Protein AF-A0A2N7D615-F1 (afdb_monomer_lite)

Radius of gyration: 28.56 Å; chains: 1; bounding box: 46×27×96 Å

Structure (mmCIF, N/CA/C/O backbone):
data_AF-A0A2N7D615-F1
#
_entry.id   AF-A0A2N7D615-F1
#
loop_
_atom_site.group_PDB
_atom_site.id
_atom_site.type_symbol
_atom_site.label_atom_id
_atom_site.label_alt_id
_atom_site.label_comp_id
_atom_site.label_asym_id
_atom_site.label_entity_i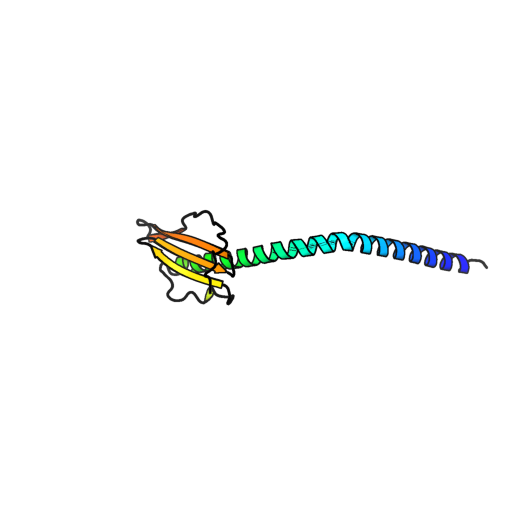d
_atom_site.label_seq_id
_atom_site.pdbx_PDB_ins_code
_atom_site.Cartn_x
_atom_site.Cartn_y
_atom_site.Cartn_z
_atom_site.occupancy
_atom_site.B_iso_or_equiv
_atom_site.auth_seq_id
_atom_site.auth_comp_id
_atom_site.auth_asym_id
_atom_site.auth_atom_id
_atom_site.pdbx_PDB_model_num
ATOM 1 N N . MET A 1 1 ? 15.877 -0.521 -73.038 1.00 42.59 1 MET A N 1
ATOM 2 C CA . MET A 1 1 ? 14.985 -0.935 -71.932 1.00 42.59 1 MET A CA 1
ATOM 3 C C . MET A 1 1 ? 15.757 -0.779 -70.618 1.00 42.59 1 MET A C 1
ATOM 5 O O . MET A 1 1 ? 16.646 -1.573 -70.362 1.00 42.59 1 MET A O 1
ATOM 9 N N . LYS A 1 2 ? 15.536 0.301 -69.849 1.00 53.88 2 LYS A N 1
ATOM 10 C CA . LYS A 1 2 ? 16.254 0.600 -68.582 1.00 53.88 2 LYS A CA 1
ATOM 11 C C . LYS A 1 2 ? 15.282 0.994 -67.456 1.00 53.88 2 LYS A C 1
ATOM 13 O O . LYS A 1 2 ? 15.542 1.910 -66.692 1.00 53.88 2 LYS A O 1
ATOM 18 N N . VAL A 1 3 ? 14.124 0.337 -67.390 1.00 54.09 3 VAL A N 1
ATOM 19 C CA . VAL A 1 3 ? 13.090 0.626 -66.371 1.00 54.09 3 VAL A CA 1
ATOM 20 C C . VAL A 1 3 ? 13.139 -0.383 -65.212 1.00 54.09 3 VAL A C 1
ATOM 22 O O . VAL A 1 3 ? 12.692 -0.093 -64.114 1.00 54.09 3 VAL A O 1
ATOM 25 N N . VAL A 1 4 ? 13.774 -1.546 -65.407 1.00 54.16 4 VAL A N 1
ATOM 26 C CA . VAL A 1 4 ? 13.915 -2.582 -64.361 1.00 54.16 4 VAL A CA 1
ATOM 27 C C . VAL A 1 4 ? 14.925 -2.173 -63.274 1.00 54.16 4 VAL A C 1
ATOM 29 O O . VAL A 1 4 ? 14.813 -2.583 -62.123 1.00 54.16 4 VAL A O 1
ATOM 32 N N . GLN A 1 5 ? 15.891 -1.313 -63.610 1.00 59.94 5 GLN A N 1
ATOM 33 C CA . GLN A 1 5 ? 17.001 -0.959 -62.720 1.00 59.94 5 GLN A CA 1
ATOM 34 C C . GLN A 1 5 ? 16.614 0.072 -61.642 1.00 59.94 5 GLN A C 1
ATOM 36 O O . GLN A 1 5 ? 17.190 0.072 -60.557 1.00 59.94 5 GLN A O 1
ATOM 41 N N . THR A 1 6 ? 15.615 0.920 -61.904 1.00 63.66 6 THR A N 1
ATOM 42 C CA . THR A 1 6 ? 15.146 1.949 -60.962 1.00 63.66 6 THR A CA 1
ATOM 43 C C . THR A 1 6 ? 14.308 1.366 -59.825 1.00 63.66 6 THR A C 1
ATOM 45 O O . THR A 1 6 ? 14.495 1.773 -58.683 1.00 63.66 6 THR A O 1
ATOM 48 N N . GLY A 1 7 ? 13.459 0.366 -60.097 1.00 74.44 7 GLY A N 1
ATOM 49 C CA . GLY A 1 7 ? 12.645 -0.292 -59.062 1.00 74.44 7 GLY A CA 1
ATOM 50 C C . GLY A 1 7 ? 13.476 -1.090 -58.048 1.00 74.44 7 GLY A C 1
ATOM 51 O O . GLY A 1 7 ? 13.224 -1.039 -56.842 1.00 74.44 7 GLY A O 1
ATOM 52 N N . MET A 1 8 ? 14.523 -1.777 -58.517 1.00 80.00 8 MET A N 1
ATOM 53 C CA . MET A 1 8 ? 15.466 -2.475 -57.634 1.00 80.00 8 MET A CA 1
ATOM 54 C C . MET A 1 8 ? 16.293 -1.500 -56.787 1.00 80.00 8 MET A C 1
ATOM 56 O O . MET A 1 8 ? 16.488 -1.743 -55.597 1.00 80.00 8 MET A O 1
ATOM 60 N N . ALA A 1 9 ? 16.727 -0.373 -57.360 1.00 81.62 9 ALA A N 1
ATOM 61 C CA . ALA A 1 9 ? 17.488 0.639 -56.630 1.00 81.62 9 ALA A CA 1
ATOM 62 C C . ALA A 1 9 ? 16.679 1.263 -55.478 1.00 81.62 9 ALA A C 1
ATOM 64 O O . ALA A 1 9 ? 17.213 1.469 -54.389 1.00 81.62 9 ALA A O 1
ATOM 65 N N . THR A 1 10 ? 15.381 1.511 -55.680 1.00 86.94 10 THR A N 1
ATOM 66 C CA . THR A 1 10 ? 14.511 2.052 -54.625 1.00 86.94 10 THR A CA 1
ATOM 67 C C . THR A 1 10 ? 14.289 1.069 -53.480 1.00 86.94 10 THR A C 1
ATOM 69 O O . THR A 1 10 ? 14.349 1.476 -52.323 1.00 86.94 10 THR A O 1
ATOM 72 N N . LEU A 1 11 ? 14.110 -0.224 -53.772 1.00 88.62 11 LEU A N 1
ATOM 73 C CA . LEU A 1 11 ? 13.944 -1.253 -52.738 1.00 88.62 11 LEU A CA 1
ATOM 74 C C . LEU A 1 11 ? 15.170 -1.324 -51.822 1.00 88.62 11 LEU A C 1
ATOM 76 O O . LEU A 1 11 ? 15.023 -1.282 -50.603 1.00 88.62 11 LEU A O 1
ATOM 80 N N . VAL A 1 12 ? 16.374 -1.336 -52.399 1.00 88.62 12 VAL A N 1
ATOM 81 C CA . VAL A 1 12 ? 17.632 -1.368 -51.634 1.00 88.62 12 VAL A CA 1
ATOM 82 C C . VAL A 1 12 ? 17.798 -0.120 -50.762 1.00 88.62 12 VAL A C 1
ATOM 84 O O . VAL A 1 12 ? 18.202 -0.220 -49.607 1.00 88.62 12 VAL A O 1
ATOM 87 N N . MET A 1 13 ? 17.435 1.060 -51.268 1.00 91.69 13 MET A N 1
ATOM 88 C CA . MET A 1 13 ? 17.486 2.281 -50.457 1.00 91.69 13 MET A CA 1
ATOM 89 C C . MET A 1 13 ? 16.492 2.236 -49.294 1.00 91.69 13 MET A C 1
ATOM 91 O O . MET A 1 13 ? 16.845 2.577 -48.166 1.00 91.69 13 MET A O 1
ATOM 95 N N . THR A 1 14 ? 15.264 1.766 -49.534 1.00 93.06 14 THR A N 1
ATOM 96 C CA . THR A 1 14 ? 14.257 1.656 -48.470 1.00 93.06 14 THR A CA 1
ATOM 97 C C . THR A 1 14 ? 14.649 0.651 -47.392 1.00 93.06 14 THR A C 1
ATOM 99 O O . THR A 1 14 ? 14.458 0.944 -46.215 1.00 93.06 14 THR A O 1
ATOM 102 N N . THR A 1 15 ? 15.247 -0.493 -47.746 1.00 93.81 15 THR A N 1
ATOM 103 C CA . THR A 1 15 ? 15.677 -1.494 -46.756 1.00 93.81 15 THR A CA 1
ATOM 104 C C . THR A 1 15 ? 16.813 -0.978 -45.880 1.00 93.81 15 THR A C 1
ATOM 106 O O . THR A 1 15 ? 16.780 -1.184 -44.667 1.00 93.81 15 THR A O 1
ATOM 109 N N . ILE A 1 16 ? 17.771 -0.238 -46.448 1.00 94.06 16 ILE A N 1
ATOM 110 C CA . ILE A 1 16 ? 18.841 0.412 -45.677 1.00 94.06 16 ILE A CA 1
ATOM 111 C C . ILE A 1 16 ? 18.245 1.446 -44.711 1.00 94.06 16 ILE A C 1
ATOM 113 O O . ILE A 1 16 ? 18.552 1.413 -43.518 1.00 94.06 16 ILE A O 1
ATOM 117 N N . LEU A 1 17 ? 17.333 2.302 -45.181 1.00 95.00 17 LEU A N 1
ATOM 118 C CA . LEU A 1 17 ? 16.666 3.305 -44.342 1.00 95.00 17 LEU A CA 1
ATOM 119 C C . LEU A 1 17 ? 15.846 2.670 -43.205 1.00 95.00 17 LEU A C 1
ATOM 121 O O . LEU A 1 17 ? 15.961 3.092 -42.055 1.00 95.00 17 LEU A O 1
ATOM 125 N N . LEU A 1 18 ? 15.066 1.627 -43.504 1.00 94.06 18 LEU A N 1
ATOM 126 C CA . LEU A 1 18 ? 14.289 0.865 -42.519 1.00 94.06 18 LEU A CA 1
ATOM 127 C C . LEU A 1 18 ? 15.191 0.202 -41.472 1.00 94.06 18 LEU A C 1
ATOM 129 O O . LEU A 1 18 ? 14.886 0.244 -40.282 1.00 94.06 18 LEU A O 1
ATOM 133 N N . SER A 1 19 ? 16.323 -0.370 -41.892 1.00 92.50 19 SER A N 1
ATOM 134 C CA . SER A 1 19 ? 17.276 -0.995 -40.970 1.00 92.50 19 SER A CA 1
ATOM 135 C C . SER A 1 19 ? 17.927 0.022 -40.025 1.00 92.50 19 SER A C 1
ATOM 137 O O . SER A 1 19 ? 18.017 -0.231 -38.823 1.00 92.50 19 SER A O 1
ATOM 139 N N . ALA A 1 20 ? 18.292 1.208 -40.525 1.00 91.75 20 ALA A N 1
ATOM 140 C CA . ALA A 1 20 ? 18.848 2.288 -39.713 1.00 91.75 20 ALA A CA 1
ATOM 141 C C . ALA A 1 20 ? 17.815 2.834 -38.711 1.00 91.75 20 ALA A C 1
ATOM 143 O O . ALA A 1 20 ? 18.130 3.010 -37.533 1.00 91.75 20 ALA A O 1
ATOM 144 N N . ALA A 1 21 ? 16.566 3.028 -39.146 1.00 92.44 21 ALA A N 1
ATOM 145 C CA . ALA A 1 21 ? 15.464 3.445 -38.280 1.00 92.44 21 ALA A CA 1
ATOM 146 C C . ALA A 1 21 ? 15.177 2.419 -37.167 1.00 92.44 21 ALA A C 1
ATOM 148 O O . ALA A 1 21 ? 14.943 2.793 -36.013 1.00 92.44 21 ALA A O 1
ATOM 149 N N . LEU A 1 22 ? 15.249 1.123 -37.487 1.00 86.62 22 LEU A N 1
ATOM 150 C CA . LEU A 1 22 ? 15.098 0.042 -36.516 1.00 86.62 22 LEU A CA 1
ATOM 151 C C . LEU A 1 22 ? 16.248 0.033 -35.499 1.00 86.62 22 LEU A C 1
ATOM 153 O O . LEU A 1 22 ? 15.993 -0.065 -34.302 1.00 86.62 22 LEU A O 1
ATOM 157 N N . MET A 1 23 ? 17.500 0.200 -35.937 1.00 87.62 23 MET A N 1
ATOM 158 C CA . MET A 1 23 ? 18.657 0.294 -35.034 1.00 87.62 23 MET A CA 1
ATOM 159 C C . MET A 1 23 ? 18.573 1.508 -34.105 1.00 87.62 23 MET A C 1
ATOM 161 O O . MET A 1 23 ? 18.845 1.376 -32.913 1.00 87.62 23 MET A O 1
ATOM 165 N N . MET A 1 24 ? 18.145 2.667 -34.617 1.00 84.44 24 MET A N 1
ATOM 166 C CA . MET A 1 24 ? 17.908 3.855 -33.789 1.00 84.44 24 MET A CA 1
ATOM 167 C C . MET A 1 24 ? 16.802 3.605 -32.761 1.00 84.44 24 MET A C 1
ATOM 169 O O . MET A 1 24 ? 16.971 3.948 -31.594 1.00 84.44 24 MET A O 1
ATOM 173 N N . SER A 1 25 ? 15.719 2.934 -33.163 1.00 84.88 25 SER A N 1
ATOM 174 C CA . SER A 1 25 ? 14.615 2.558 -32.272 1.00 84.88 25 SER A CA 1
ATOM 175 C C . SER A 1 25 ? 15.045 1.543 -31.201 1.00 84.88 25 SER A C 1
ATOM 177 O O . SER A 1 25 ? 14.648 1.655 -30.046 1.00 84.88 25 SER A O 1
ATOM 179 N N . LEU A 1 26 ? 15.907 0.574 -31.536 1.00 79.69 26 LEU A N 1
ATOM 180 C CA . LEU A 1 26 ? 16.487 -0.361 -30.562 1.00 79.69 26 LEU A CA 1
ATOM 181 C C . LEU A 1 26 ? 17.486 0.329 -29.618 1.00 79.69 26 LEU A C 1
ATOM 183 O O . LEU A 1 26 ? 17.562 -0.024 -28.440 1.00 79.69 26 LEU A O 1
ATOM 187 N N . GLY A 1 27 ? 18.240 1.310 -30.118 1.00 74.88 27 GLY A N 1
ATOM 188 C CA . GLY A 1 27 ? 19.152 2.131 -29.321 1.00 74.88 27 GLY A CA 1
ATOM 189 C C . GLY A 1 27 ? 18.412 2.974 -28.282 1.00 74.88 27 GLY A C 1
ATOM 190 O O . GLY A 1 27 ? 18.780 2.963 -27.107 1.00 74.88 27 GLY A O 1
ATOM 191 N N . THR A 1 28 ? 17.317 3.629 -28.677 1.00 75.69 28 THR A N 1
ATOM 192 C CA . THR A 1 28 ? 16.456 4.392 -27.756 1.00 75.69 28 THR A CA 1
ATOM 193 C C . THR A 1 28 ? 15.674 3.481 -26.802 1.00 75.69 28 THR A C 1
ATOM 195 O O . THR A 1 28 ? 15.489 3.830 -25.633 1.00 75.69 28 THR A O 1
ATOM 198 N N . TYR A 1 29 ? 15.305 2.271 -27.239 1.00 73.38 29 TYR A N 1
ATOM 199 C CA . TYR A 1 29 ? 14.616 1.276 -26.411 1.00 73.38 29 TYR A CA 1
ATOM 200 C C . TYR A 1 29 ? 15.419 0.860 -25.173 1.00 73.38 29 TYR A C 1
ATOM 202 O O . TYR A 1 29 ? 14.835 0.657 -24.112 1.00 73.38 29 TYR A O 1
ATOM 210 N N . ARG A 1 30 ? 16.755 0.766 -25.250 1.00 73.19 30 ARG A N 1
ATOM 211 C CA . ARG A 1 30 ? 17.592 0.359 -24.101 1.00 73.19 30 ARG A CA 1
ATOM 212 C C . ARG A 1 30 ? 17.481 1.328 -22.921 1.00 73.19 30 ARG A C 1
ATOM 214 O O . ARG A 1 30 ? 17.351 0.879 -21.784 1.00 73.19 30 ARG A O 1
ATOM 221 N N . ALA A 1 31 ? 17.493 2.632 -23.192 1.00 74.25 31 ALA A N 1
ATOM 222 C CA . ALA A 1 31 ? 17.352 3.664 -22.166 1.00 74.25 31 ALA A CA 1
ATOM 223 C C . ALA A 1 31 ? 15.932 3.687 -21.570 1.00 74.25 31 ALA A C 1
ATOM 225 O O . ALA A 1 31 ? 15.768 3.792 -20.356 1.00 74.25 31 ALA A O 1
ATOM 226 N N . MET A 1 32 ? 14.908 3.521 -22.410 1.00 75.81 32 MET A N 1
ATOM 227 C CA . MET A 1 32 ? 13.509 3.490 -21.976 1.00 75.81 32 MET A CA 1
ATOM 228 C C . MET A 1 32 ? 13.182 2.228 -21.162 1.00 75.81 32 MET A C 1
ATOM 230 O O . MET A 1 32 ? 12.527 2.297 -20.124 1.00 75.81 32 MET A O 1
ATOM 234 N N . PHE A 1 33 ? 13.691 1.070 -21.582 1.00 73.12 33 PHE A N 1
ATOM 235 C CA . PHE A 1 33 ? 13.479 -0.210 -20.908 1.00 73.12 33 PHE A CA 1
ATOM 236 C C . PHE A 1 33 ? 14.076 -0.234 -19.497 1.00 73.12 33 PHE A C 1
ATOM 238 O O . PHE A 1 33 ? 13.520 -0.868 -18.601 1.00 73.12 33 PHE A O 1
ATOM 245 N N . LEU A 1 34 ? 15.181 0.484 -19.275 1.00 80.25 34 LEU A N 1
ATOM 246 C CA . LEU A 1 34 ? 15.765 0.625 -17.944 1.00 80.25 34 LEU A CA 1
ATOM 247 C C . LEU A 1 34 ? 14.855 1.431 -17.007 1.00 80.25 34 LEU A C 1
ATOM 249 O O . LEU A 1 34 ? 14.614 1.006 -15.879 1.00 80.25 34 LEU A O 1
ATOM 253 N N . GLN A 1 35 ? 14.311 2.555 -17.478 1.00 82.19 35 GLN A N 1
ATOM 254 C CA . GLN A 1 35 ? 13.414 3.394 -16.675 1.00 82.19 35 GLN A CA 1
ATOM 255 C C . GLN A 1 35 ? 12.118 2.660 -16.319 1.00 82.19 35 GLN A C 1
ATOM 257 O O . GLN A 1 35 ? 11.666 2.721 -15.179 1.00 82.19 35 GLN A O 1
ATOM 262 N N . ILE A 1 36 ? 11.566 1.888 -17.260 1.00 83.62 36 ILE A N 1
ATOM 263 C CA . ILE A 1 36 ? 10.363 1.082 -17.023 1.00 83.62 36 ILE A CA 1
ATOM 264 C C . ILE A 1 36 ? 10.588 0.073 -15.889 1.00 83.62 36 ILE A C 1
ATOM 266 O O . ILE A 1 36 ? 9.713 -0.103 -15.046 1.00 83.62 36 ILE A O 1
ATOM 270 N N . LYS A 1 37 ? 11.761 -0.564 -15.816 1.00 81.25 37 LYS A N 1
ATOM 271 C CA . LYS A 1 37 ? 12.070 -1.519 -14.738 1.00 81.25 37 LYS A CA 1
ATOM 272 C C . LYS A 1 37 ? 12.107 -0.875 -13.355 1.00 81.25 37 LYS A C 1
ATOM 274 O O . LYS A 1 37 ? 11.691 -1.504 -12.388 1.00 81.25 37 LYS A O 1
ATOM 279 N N . LEU A 1 38 ? 12.590 0.361 -13.256 1.00 85.19 38 LEU A N 1
ATOM 280 C CA . LEU A 1 38 ? 12.586 1.107 -11.996 1.00 85.19 38 LEU A CA 1
ATOM 281 C C . LEU A 1 38 ? 11.159 1.506 -11.610 1.00 85.19 38 LEU A C 1
ATOM 283 O O . LEU A 1 38 ? 10.736 1.248 -10.484 1.00 85.19 38 LEU A O 1
ATOM 287 N N . ALA A 1 39 ? 10.391 2.016 -12.576 1.00 86.62 39 ALA A N 1
ATOM 288 C CA . ALA A 1 39 ? 8.987 2.362 -12.379 1.00 86.62 39 ALA A CA 1
ATOM 289 C C . ALA A 1 39 ? 8.151 1.153 -11.927 1.00 86.62 39 ALA A C 1
ATOM 291 O O . ALA A 1 39 ? 7.254 1.293 -11.107 1.00 86.62 39 ALA A O 1
ATOM 292 N N . GLN A 1 40 ? 8.466 -0.059 -12.392 1.00 84.12 40 GLN A N 1
ATOM 293 C CA . GLN A 1 40 ? 7.779 -1.277 -11.949 1.00 84.12 40 GLN A CA 1
ATOM 294 C C . GLN A 1 40 ? 7.926 -1.548 -10.448 1.00 84.12 40 GLN A C 1
ATOM 296 O O . GLN A 1 40 ? 6.997 -2.076 -9.839 1.00 84.12 40 GLN A O 1
ATOM 301 N N . ASN A 1 41 ? 9.063 -1.203 -9.842 1.00 85.12 41 ASN A N 1
ATOM 302 C CA . ASN A 1 41 ? 9.244 -1.379 -8.403 1.00 85.12 41 ASN A CA 1
ATOM 303 C C . ASN A 1 41 ? 8.374 -0.393 -7.613 1.00 85.12 41 ASN A C 1
ATOM 305 O O . ASN A 1 41 ? 7.698 -0.773 -6.661 1.00 85.12 41 ASN A O 1
ATOM 309 N N . GLU A 1 42 ? 8.333 0.861 -8.060 1.00 88.31 42 GLU A N 1
ATOM 310 C CA . GLU A 1 42 ? 7.466 1.881 -7.467 1.00 88.31 42 GLU A CA 1
ATOM 311 C C . GLU A 1 42 ? 5.982 1.530 -7.631 1.00 88.31 42 GLU A C 1
ATOM 313 O O . GLU A 1 42 ? 5.189 1.723 -6.711 1.00 88.31 42 GLU A O 1
ATOM 318 N N . VAL A 1 43 ? 5.605 0.955 -8.775 1.00 89.75 43 VAL A N 1
ATOM 319 C CA . VAL A 1 43 ? 4.229 0.522 -9.037 1.00 89.75 43 VAL A CA 1
ATOM 320 C C . VAL A 1 43 ? 3.799 -0.591 -8.085 1.00 89.75 43 VAL A C 1
ATOM 322 O O . VAL A 1 43 ? 2.681 -0.525 -7.586 1.00 89.75 43 VAL A O 1
ATOM 325 N N . LYS A 1 44 ? 4.657 -1.574 -7.786 1.00 87.50 44 LYS A N 1
ATOM 326 C CA . LYS A 1 44 ? 4.328 -2.649 -6.828 1.00 87.50 44 LYS A CA 1
ATOM 327 C C . LYS A 1 44 ? 4.048 -2.105 -5.434 1.00 87.50 44 LYS A C 1
ATOM 329 O O . LYS A 1 44 ? 2.999 -2.384 -4.873 1.00 87.50 44 LYS A O 1
ATOM 334 N N . VAL A 1 45 ? 4.917 -1.218 -4.951 1.00 85.50 45 VAL A N 1
ATOM 335 C CA . VAL A 1 45 ? 4.710 -0.526 -3.673 1.00 85.50 45 VAL A CA 1
ATOM 336 C C . VAL A 1 45 ? 3.366 0.195 -3.652 1.00 85.50 45 VAL A C 1
ATOM 338 O O . VAL A 1 45 ? 2.644 0.142 -2.661 1.00 85.50 45 VAL A O 1
ATOM 341 N N . MET A 1 46 ? 3.001 0.863 -4.748 1.00 87.38 46 MET A N 1
ATOM 342 C CA . MET A 1 46 ? 1.696 1.507 -4.838 1.00 87.38 46 MET A CA 1
ATOM 343 C C . MET A 1 46 ? 0.555 0.492 -4.868 1.00 87.38 46 MET A C 1
ATOM 345 O O . MET A 1 46 ? -0.476 0.766 -4.274 1.00 87.38 46 MET A O 1
ATOM 349 N N . GLN A 1 47 ? 0.700 -0.657 -5.521 1.00 88.56 47 GLN A N 1
ATOM 350 C CA . GLN A 1 47 ? -0.332 -1.698 -5.523 1.00 88.56 47 GLN A CA 1
ATOM 351 C C . GLN A 1 47 ? -0.616 -2.205 -4.110 1.00 88.56 47 GLN A C 1
ATOM 353 O O . GLN A 1 47 ? -1.776 -2.193 -3.704 1.00 88.56 47 GLN A O 1
ATOM 358 N N . ASP A 1 48 ? 0.420 -2.525 -3.335 1.00 85.50 48 ASP A N 1
ATOM 359 C CA . ASP A 1 48 ? 0.268 -2.946 -1.935 1.00 85.50 48 ASP A CA 1
ATOM 360 C C . ASP A 1 48 ? -0.426 -1.860 -1.110 1.00 85.50 48 ASP A C 1
ATOM 362 O O . ASP A 1 48 ? -1.335 -2.107 -0.314 1.00 85.50 48 ASP A O 1
ATOM 366 N N . LYS A 1 49 ? -0.044 -0.613 -1.388 1.00 85.00 49 LYS A N 1
ATOM 367 C CA . LYS A 1 49 ? -0.641 0.581 -0.810 1.00 85.00 49 LYS A CA 1
ATOM 368 C C . LYS A 1 49 ? -2.140 0.701 -1.123 1.00 85.00 49 LYS A C 1
ATOM 370 O O . LYS A 1 49 ? -2.942 0.960 -0.226 1.00 85.00 49 LYS A O 1
ATOM 375 N N . TRP A 1 50 ? -2.521 0.523 -2.387 1.00 87.75 50 TRP A N 1
ATOM 376 C CA . TRP A 1 50 ? -3.911 0.567 -2.840 1.00 87.75 50 TRP A CA 1
ATOM 377 C C . TRP A 1 50 ? -4.728 -0.575 -2.232 1.00 87.75 50 TRP A C 1
ATOM 379 O O . TRP A 1 50 ? -5.844 -0.328 -1.779 1.00 87.75 50 TRP A O 1
ATOM 389 N N . LEU A 1 51 ? -4.166 -1.784 -2.153 1.00 88.31 51 LEU A N 1
ATOM 390 C CA . LEU A 1 51 ? -4.825 -2.961 -1.580 1.00 88.31 51 LEU A CA 1
ATOM 391 C C . LEU A 1 51 ? -5.130 -2.774 -0.096 1.00 88.31 51 LEU A C 1
ATOM 393 O O . LEU A 1 51 ? -6.283 -2.923 0.311 1.00 88.31 51 LEU A O 1
ATOM 397 N N . ALA A 1 52 ? -4.147 -2.332 0.692 1.00 85.12 52 ALA A N 1
ATOM 398 C CA . ALA A 1 52 ? -4.385 -1.990 2.089 1.00 85.12 52 ALA A CA 1
ATOM 399 C C . ALA A 1 52 ? -5.482 -0.914 2.219 1.00 85.12 52 ALA A C 1
ATOM 401 O O . ALA A 1 52 ? -6.324 -0.998 3.115 1.00 85.12 52 ALA A O 1
ATOM 402 N N . SER A 1 53 ? -5.514 0.089 1.327 1.00 84.88 53 SER A N 1
ATOM 403 C CA . SER A 1 53 ? -6.503 1.178 1.429 1.00 84.88 53 SER A CA 1
ATOM 404 C C . SER A 1 53 ? -7.896 0.700 1.043 1.00 84.88 53 SER A C 1
ATOM 406 O O . SER A 1 53 ? -8.872 1.060 1.692 1.00 84.88 53 SER A O 1
ATOM 408 N N . GLY A 1 54 ? -7.987 -0.184 0.049 1.00 86.06 54 GLY A N 1
ATOM 409 C CA . GLY A 1 54 ? -9.236 -0.820 -0.346 1.00 86.06 54 GLY A CA 1
ATOM 410 C C . GLY A 1 54 ? -9.817 -1.688 0.768 1.00 86.06 54 GLY A C 1
ATOM 411 O O . GLY A 1 54 ? -11.017 -1.622 1.016 1.00 86.06 54 GLY A O 1
ATOM 412 N N . GLY A 1 55 ? -8.975 -2.439 1.490 1.00 85.88 55 GLY A N 1
ATOM 413 C CA . GLY A 1 55 ? -9.401 -3.224 2.655 1.00 85.88 55 GLY A CA 1
ATOM 414 C C . GLY A 1 55 ? -9.975 -2.363 3.784 1.00 85.88 55 GLY A C 1
ATOM 415 O O . GLY A 1 55 ? -11.006 -2.703 4.365 1.00 85.88 55 GLY A O 1
ATOM 416 N N . LEU A 1 56 ? -9.351 -1.209 4.044 1.00 85.38 56 LEU A N 1
ATOM 417 C CA . LEU A 1 56 ? -9.798 -0.246 5.053 1.00 85.38 56 LEU A CA 1
ATOM 418 C C . LEU A 1 56 ? -11.160 0.369 4.699 1.00 85.38 56 LEU A C 1
ATOM 420 O O . LEU A 1 56 ? -12.076 0.369 5.522 1.00 85.38 56 LEU A O 1
ATOM 424 N N . GLU A 1 57 ? -11.308 0.844 3.460 1.00 85.50 57 GLU A N 1
ATOM 425 C CA . GLU A 1 57 ? -12.554 1.440 2.965 1.00 85.50 57 GLU A CA 1
ATOM 426 C C . GLU A 1 57 ? -13.686 0.410 2.878 1.00 85.50 57 GLU A C 1
ATOM 428 O O . GLU A 1 57 ? -14.837 0.723 3.183 1.00 85.50 57 GLU A O 1
ATOM 433 N N . CYS A 1 58 ? -13.372 -0.840 2.524 1.00 87.75 58 CYS A N 1
ATOM 434 C CA . CYS A 1 58 ? -14.347 -1.926 2.539 1.00 87.75 58 CYS A CA 1
ATOM 435 C C . CYS A 1 58 ? -14.874 -2.181 3.953 1.00 87.75 58 CYS A C 1
ATOM 437 O O . CYS A 1 58 ? -16.090 -2.246 4.159 1.00 87.75 58 CYS A O 1
ATOM 439 N N . ALA A 1 59 ? -13.972 -2.271 4.935 1.00 85.25 59 ALA A N 1
ATOM 440 C CA . ALA A 1 59 ? -14.358 -2.449 6.325 1.00 85.25 59 ALA A CA 1
ATOM 441 C C . ALA A 1 59 ? -15.254 -1.290 6.770 1.00 85.25 59 ALA A C 1
ATOM 443 O O . ALA A 1 59 ? -16.381 -1.517 7.204 1.00 85.25 59 ALA A O 1
ATOM 444 N N . TYR A 1 60 ? -14.819 -0.045 6.559 1.00 82.62 60 TYR A N 1
ATOM 445 C CA . TYR A 1 60 ? -15.617 1.139 6.875 1.00 82.62 60 TYR A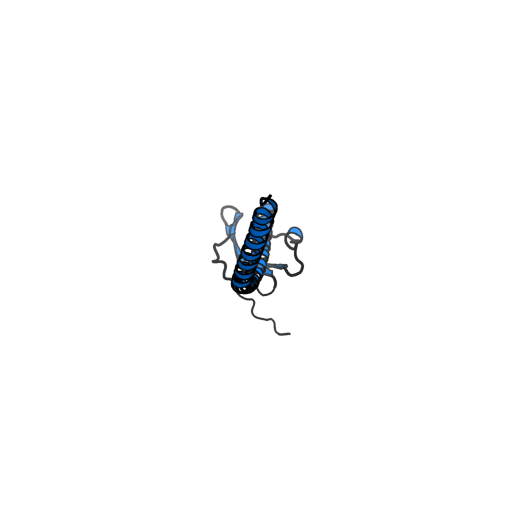 CA 1
ATOM 446 C C . TYR A 1 60 ? -17.006 1.126 6.211 1.00 82.62 60 TYR A C 1
ATOM 448 O O . TYR A 1 60 ? -18.009 1.439 6.858 1.00 82.62 60 TYR A O 1
ATOM 456 N N . ALA A 1 61 ? -17.103 0.705 4.948 1.00 84.50 61 ALA A N 1
ATOM 457 C CA . ALA A 1 61 ? -18.379 0.575 4.254 1.00 84.50 61 ALA A CA 1
ATOM 458 C C . ALA A 1 61 ? -19.300 -0.468 4.912 1.00 84.50 61 ALA A C 1
ATOM 460 O O . ALA A 1 61 ? -20.498 -0.208 5.056 1.00 84.50 61 ALA A O 1
ATOM 461 N N . GLN A 1 62 ? -18.772 -1.612 5.362 1.00 85.00 62 GLN A N 1
ATOM 462 C CA . GLN A 1 62 ? -19.558 -2.585 6.129 1.00 85.00 62 GLN A CA 1
ATOM 463 C C . GLN A 1 62 ? -20.028 -2.022 7.472 1.00 85.00 62 GLN A C 1
ATOM 465 O O . GLN A 1 62 ? -21.210 -2.144 7.795 1.00 85.00 62 GLN A O 1
ATOM 470 N N . PHE A 1 63 ? -19.147 -1.347 8.214 1.00 81.75 63 PHE A N 1
ATOM 471 C CA . PHE A 1 63 ? -19.502 -0.661 9.461 1.00 81.75 63 PHE A CA 1
ATOM 472 C C . PHE A 1 63 ? -20.649 0.329 9.248 1.00 81.75 63 PHE A C 1
ATOM 474 O O . PHE A 1 63 ? -21.619 0.344 10.004 1.00 81.75 63 PHE A O 1
ATOM 481 N N . LYS A 1 64 ? -20.584 1.121 8.174 1.00 81.62 64 LYS A N 1
ATOM 482 C CA . LYS A 1 64 ? -21.635 2.078 7.820 1.00 81.62 64 LYS A CA 1
ATOM 483 C C . LYS A 1 64 ? -22.950 1.396 7.428 1.00 81.62 64 LYS A C 1
ATOM 485 O O . LYS A 1 64 ? -24.013 1.942 7.705 1.00 81.62 64 LYS A O 1
ATOM 490 N N . ARG A 1 65 ? -22.897 0.225 6.784 1.00 82.50 65 ARG A N 1
ATOM 491 C CA . ARG A 1 65 ? -24.093 -0.545 6.398 1.00 82.50 65 ARG A CA 1
ATOM 492 C C . ARG A 1 65 ? -24.779 -1.208 7.588 1.00 82.50 65 ARG A C 1
ATOM 494 O O . ARG A 1 65 ? -26.003 -1.199 7.643 1.00 82.50 65 ARG A O 1
ATOM 501 N N . LEU A 1 66 ? -24.010 -1.806 8.494 1.00 80.31 66 LEU A N 1
ATOM 502 C CA . LEU A 1 66 ? -24.541 -2.536 9.648 1.00 80.31 66 LEU A CA 1
ATOM 503 C C . LEU A 1 66 ? -24.846 -1.613 10.834 1.00 80.31 66 LEU A C 1
ATOM 505 O O . LEU A 1 66 ? -25.623 -1.980 11.709 1.00 80.31 66 LEU A O 1
ATOM 509 N N . GLY A 1 67 ? -24.238 -0.423 10.877 1.00 73.00 67 GLY A N 1
ATOM 510 C CA . GLY A 1 67 ? -24.365 0.521 11.990 1.00 73.00 67 GLY A CA 1
ATOM 511 C C . GLY A 1 67 ? -23.704 0.040 13.286 1.00 73.00 67 GLY A C 1
ATOM 512 O O . GLY A 1 67 ? -23.851 0.683 14.322 1.00 73.00 67 GLY A O 1
ATOM 513 N N . GLN A 1 68 ? -22.998 -1.091 13.243 1.00 72.44 68 GLN A N 1
ATOM 514 C CA . GLN A 1 68 ? -22.351 -1.766 14.367 1.00 72.44 68 GLN A CA 1
ATOM 515 C C . GLN A 1 68 ? -21.097 -2.508 13.880 1.00 72.44 68 GLN A C 1
ATOM 517 O O . GLN A 1 68 ? -20.863 -2.618 12.674 1.00 72.44 68 GLN A O 1
ATOM 522 N N . GLN A 1 69 ? -20.289 -3.013 14.817 1.00 74.00 69 GLN A N 1
ATOM 523 C CA . GLN A 1 69 ? -19.105 -3.806 14.489 1.00 74.00 69 GLN A CA 1
ATOM 524 C C . GLN A 1 69 ? -19.502 -5.122 13.793 1.00 74.00 69 GLN A C 1
ATOM 526 O O . GLN A 1 69 ? -20.244 -5.904 14.388 1.00 74.00 69 GLN A O 1
ATOM 531 N N . PRO A 1 70 ? -19.013 -5.395 12.568 1.00 71.94 70 PRO A N 1
ATOM 532 C CA . PRO A 1 70 ? -19.237 -6.669 11.898 1.00 71.94 70 PRO A CA 1
ATOM 533 C C . PRO A 1 70 ? -18.531 -7.805 12.648 1.00 71.94 70 PRO A C 1
ATOM 535 O O . PRO A 1 70 ? -17.363 -7.688 13.016 1.00 71.94 70 PRO A O 1
ATOM 538 N N . GLU A 1 71 ? -19.233 -8.921 12.845 1.00 69.81 71 GLU A N 1
ATOM 539 C CA . GLU A 1 71 ? -18.678 -10.148 13.442 1.00 69.81 71 GLU A CA 1
ATOM 540 C C . GLU A 1 71 ? -17.728 -10.873 12.473 1.00 69.81 71 GLU A C 1
ATOM 542 O O . GLU A 1 71 ? -16.826 -11.599 12.886 1.00 69.81 71 GLU A O 1
ATOM 547 N N . VAL A 1 72 ? -17.903 -10.638 11.167 1.00 71.12 72 VAL A N 1
ATOM 548 C CA . VAL A 1 72 ? -17.159 -11.299 10.094 1.00 71.12 72 VAL A CA 1
ATOM 549 C C . VAL A 1 72 ? -16.820 -10.291 8.997 1.00 71.12 72 VAL A C 1
ATOM 551 O O . VAL A 1 72 ? -17.713 -9.703 8.394 1.00 71.12 72 VAL A O 1
ATOM 554 N N . LEU A 1 73 ? -15.528 -10.136 8.698 1.00 75.75 73 LEU A N 1
ATOM 555 C CA . LEU A 1 73 ? -15.009 -9.192 7.698 1.00 75.75 73 LEU A CA 1
ATOM 556 C C . LEU A 1 73 ? -14.576 -9.885 6.387 1.00 75.75 73 LEU A C 1
ATOM 558 O O . LEU A 1 73 ? -13.679 -9.424 5.686 1.00 75.75 73 LEU A O 1
ATOM 562 N N . VAL A 1 74 ? -15.191 -11.028 6.069 1.00 67.38 74 VAL A N 1
ATOM 563 C CA . VAL A 1 74 ? -14.763 -11.931 4.980 1.00 67.38 74 VAL A CA 1
ATOM 564 C C . VAL A 1 74 ? -14.905 -11.299 3.593 1.00 67.38 74 VAL A C 1
ATOM 566 O O . VAL A 1 74 ? -14.079 -11.568 2.728 1.00 67.38 74 VAL A O 1
ATOM 569 N N . GLU A 1 75 ? -15.880 -10.411 3.373 1.00 71.44 75 GLU A N 1
ATOM 570 C CA . GLU A 1 75 ? -16.045 -9.746 2.065 1.00 71.44 75 GLU A CA 1
ATOM 571 C C . GLU A 1 75 ? -14.920 -8.744 1.749 1.00 71.44 75 GLU A C 1
ATOM 573 O O . GLU A 1 75 ? -14.754 -8.362 0.594 1.00 71.44 75 GLU A O 1
ATOM 578 N N . CYS A 1 76 ? -14.149 -8.319 2.754 1.00 77.31 76 CYS A N 1
ATOM 579 C CA . CYS A 1 76 ? -13.069 -7.344 2.589 1.00 77.31 76 CYS A CA 1
ATOM 580 C C . CYS A 1 76 ? -11.685 -7.982 2.434 1.00 77.31 76 CYS A C 1
ATOM 582 O O . CYS A 1 76 ? -10.713 -7.270 2.194 1.00 77.31 76 CYS A O 1
ATOM 584 N N . LEU A 1 77 ? -11.593 -9.309 2.556 1.00 78.19 77 LEU A N 1
ATOM 585 C CA . LEU A 1 77 ? -10.351 -10.085 2.551 1.00 78.19 77 LEU A CA 1
ATOM 586 C C . LEU A 1 77 ? -10.196 -10.845 1.225 1.00 78.19 77 LEU A C 1
ATOM 588 O O . LEU A 1 77 ? -10.058 -12.065 1.193 1.00 78.19 77 LEU A O 1
ATOM 592 N N . SER A 1 78 ? -10.256 -10.112 0.111 1.00 73.06 78 SER A N 1
ATOM 593 C CA . SER A 1 78 ? -10.133 -10.679 -1.242 1.00 73.06 78 SER A CA 1
ATOM 594 C C . SER A 1 78 ? -8.727 -11.203 -1.556 1.00 73.06 78 SER A C 1
ATOM 596 O O . SER A 1 78 ? -8.565 -12.001 -2.476 1.00 73.06 78 SER A O 1
ATOM 598 N N . ASP A 1 79 ? -7.721 -10.739 -0.812 1.00 79.44 79 ASP A N 1
ATOM 599 C CA . ASP A 1 79 ? -6.316 -11.113 -0.956 1.00 79.44 79 ASP A CA 1
ATOM 600 C C . ASP A 1 79 ? -5.807 -11.774 0.343 1.00 79.44 79 ASP A C 1
ATOM 602 O O . ASP A 1 79 ? -6.090 -11.258 1.426 1.00 79.44 79 ASP A O 1
ATOM 606 N N . PRO A 1 80 ? -5.073 -12.902 0.279 1.00 78.81 80 PRO A N 1
ATOM 607 C CA . PRO A 1 80 ? -4.612 -13.627 1.466 1.00 78.81 80 PRO A CA 1
ATOM 608 C C . PRO A 1 80 ? -3.540 -12.887 2.283 1.00 78.81 80 PRO A C 1
ATOM 610 O O . PRO A 1 80 ? -3.321 -13.233 3.444 1.00 78.81 80 PRO A O 1
ATOM 613 N N . LEU A 1 81 ? -2.852 -11.905 1.695 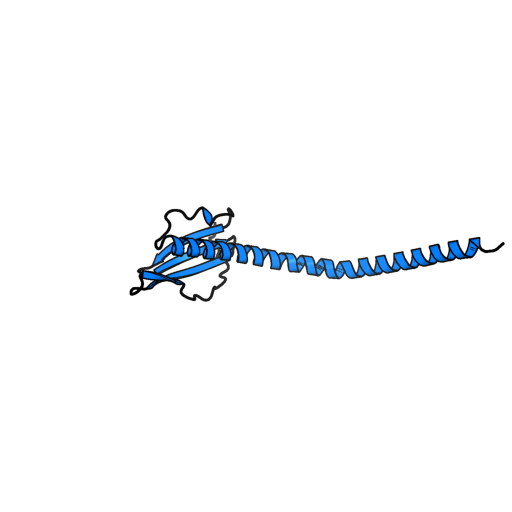1.00 80.31 81 LEU A N 1
ATOM 614 C CA . LEU A 1 81 ? -1.853 -11.070 2.368 1.00 80.31 81 LEU A CA 1
ATOM 615 C C . LEU A 1 81 ? -2.468 -9.806 2.978 1.00 80.31 81 LEU A C 1
ATOM 617 O O . LEU A 1 81 ? -1.798 -9.102 3.735 1.00 80.31 81 LEU A O 1
ATOM 621 N N . LEU A 1 82 ? -3.734 -9.522 2.669 1.00 84.62 82 LEU A N 1
ATOM 622 C CA . LEU A 1 82 ? -4.494 -8.443 3.276 1.00 84.62 82 LEU A CA 1
ATOM 623 C C . LEU A 1 82 ? -5.037 -8.898 4.633 1.00 84.62 82 LEU A C 1
ATOM 625 O O . LEU A 1 82 ? -5.798 -9.855 4.734 1.00 84.62 82 LEU A O 1
ATOM 629 N N . GLN A 1 83 ? -4.676 -8.178 5.687 1.00 84.75 83 GLN A N 1
ATOM 630 C CA . GLN A 1 83 ? -5.169 -8.390 7.040 1.00 84.75 83 GLN A CA 1
ATOM 631 C C . GLN A 1 83 ? -5.869 -7.130 7.514 1.00 84.75 83 GLN A C 1
ATOM 633 O O . GLN A 1 83 ? -5.272 -6.056 7.546 1.00 84.75 83 GLN A O 1
ATOM 638 N N . VAL A 1 84 ? -7.129 -7.261 7.915 1.00 85.31 84 VAL A N 1
ATOM 639 C CA . VAL A 1 84 ? -7.898 -6.144 8.457 1.00 85.31 84 VAL A CA 1
ATOM 640 C C . VAL A 1 84 ? -8.386 -6.507 9.851 1.00 85.31 84 VAL A C 1
ATOM 642 O O . VAL A 1 84 ? -9.097 -7.493 10.035 1.00 85.31 84 VAL A O 1
ATOM 645 N N . THR A 1 85 ? -8.002 -5.696 10.829 1.00 82.50 85 THR A N 1
ATOM 646 C CA . THR A 1 85 ? -8.284 -5.908 12.249 1.00 82.50 85 THR A CA 1
ATOM 647 C C . THR A 1 85 ? -9.024 -4.708 12.806 1.00 82.50 85 THR A C 1
ATOM 649 O O . THR A 1 85 ? -8.670 -3.563 12.526 1.00 82.50 85 THR A O 1
ATOM 652 N N . VAL A 1 86 ? -10.034 -4.966 13.630 1.00 83.38 86 VAL A N 1
ATOM 653 C CA . VAL A 1 86 ? -10.778 -3.931 14.346 1.00 83.38 86 VAL A CA 1
ATOM 654 C C . VAL A 1 86 ? -10.451 -4.038 15.829 1.00 83.38 86 VAL A C 1
ATOM 656 O O . VAL A 1 86 ? -10.626 -5.095 16.430 1.00 83.38 86 VAL A O 1
ATOM 659 N N . THR A 1 87 ? -10.019 -2.931 16.423 1.00 81.75 87 THR A N 1
ATOM 660 C CA . THR A 1 87 ? -9.765 -2.814 17.860 1.00 81.75 87 THR A CA 1
ATOM 661 C C . THR A 1 87 ? -10.678 -1.749 18.456 1.00 81.75 87 THR A C 1
ATOM 663 O O . THR A 1 87 ? -10.895 -0.703 17.851 1.00 81.75 87 THR A O 1
ATOM 666 N N . ILE A 1 88 ? -11.210 -1.985 19.654 1.00 81.50 88 ILE A N 1
ATOM 667 C CA . ILE A 1 88 ? -12.077 -1.027 20.353 1.00 81.50 88 ILE A CA 1
ATOM 668 C C . ILE A 1 88 ? -11.230 -0.224 21.348 1.00 81.50 88 ILE A C 1
ATOM 670 O O . ILE A 1 88 ? -10.549 -0.804 22.193 1.00 81.50 88 ILE A O 1
ATOM 674 N N . ALA A 1 89 ? -11.287 1.105 21.265 1.00 77.00 89 ALA A N 1
ATOM 675 C CA . ALA A 1 89 ? -10.597 2.035 22.156 1.00 77.00 89 ALA A CA 1
ATOM 676 C C . ALA A 1 89 ? -11.615 3.001 22.791 1.00 77.00 89 ALA A C 1
ATOM 678 O O . ALA A 1 89 ? -11.824 4.122 22.327 1.00 77.00 89 ALA A O 1
ATOM 679 N N . GLY A 1 90 ? -12.289 2.554 23.855 1.00 77.00 90 GLY A N 1
ATOM 680 C CA . GLY A 1 90 ? -13.350 3.331 24.509 1.00 77.00 90 GLY A CA 1
ATOM 681 C C . GLY A 1 90 ? -14.584 3.486 23.611 1.00 77.00 90 GLY A C 1
ATOM 682 O O . GLY A 1 90 ? -15.164 2.487 23.197 1.00 77.00 90 GLY A O 1
ATOM 683 N N . ASN A 1 91 ? -14.970 4.728 23.293 1.00 76.94 91 ASN A N 1
ATOM 684 C C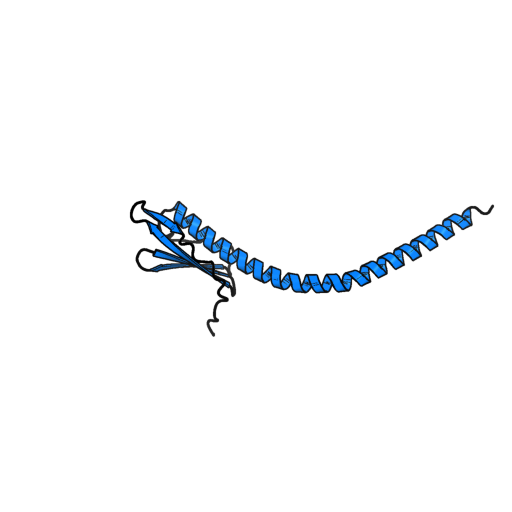A . ASN A 1 91 ? -16.103 5.054 22.404 1.00 76.94 91 ASN A CA 1
ATOM 685 C C . ASN A 1 91 ? -15.716 5.125 20.912 1.00 76.94 91 ASN A C 1
ATOM 687 O O . ASN A 1 91 ? -16.495 5.612 20.087 1.00 76.94 91 ASN A O 1
ATOM 691 N N . ALA A 1 92 ? -14.504 4.691 20.569 1.00 79.50 92 ALA A N 1
ATOM 692 C CA . ALA A 1 92 ? -13.990 4.694 19.210 1.00 79.50 92 ALA A CA 1
ATOM 693 C C . ALA A 1 92 ? -13.634 3.274 18.752 1.00 79.50 92 ALA A C 1
ATOM 695 O O . ALA A 1 92 ? -13.107 2.469 19.523 1.00 79.50 92 ALA A O 1
ATOM 696 N N . TYR A 1 93 ? -13.881 2.990 17.476 1.00 82.38 93 TYR A N 1
ATOM 697 C CA . TYR A 1 93 ? -13.403 1.796 16.786 1.00 82.38 93 TYR A CA 1
ATOM 698 C C . TYR A 1 93 ? -12.176 2.164 15.961 1.00 82.38 93 TYR A C 1
ATOM 700 O O . TYR A 1 93 ? -12.211 3.117 15.193 1.00 82.38 93 TYR A O 1
ATOM 708 N N . GLN A 1 94 ? -11.091 1.414 16.083 1.00 83.62 94 GLN A N 1
ATOM 709 C CA . GLN A 1 94 ? -9.909 1.560 15.242 1.00 83.62 94 GLN A CA 1
ATOM 710 C C . GLN A 1 94 ? -9.856 0.410 14.252 1.00 83.62 94 GLN A C 1
ATOM 712 O O . GLN A 1 94 ? -9.724 -0.746 14.644 1.00 83.62 94 GLN A O 1
ATOM 717 N N . ILE A 1 95 ? -9.942 0.731 12.967 1.00 84.81 95 ILE A N 1
ATOM 718 C CA . ILE A 1 95 ? -9.749 -0.224 11.885 1.00 84.81 95 ILE A CA 1
ATOM 719 C C . ILE A 1 95 ? -8.296 -0.115 11.434 1.00 84.81 95 ILE A C 1
ATOM 721 O O . ILE A 1 95 ? -7.820 0.963 11.083 1.00 84.81 95 ILE A O 1
ATOM 725 N N . SER A 1 96 ? -7.583 -1.232 11.450 1.00 84.69 96 SER A N 1
ATOM 726 C CA . SER A 1 96 ? -6.231 -1.364 10.925 1.00 84.69 96 SER A CA 1
ATOM 727 C C . SER A 1 96 ? -6.272 -2.281 9.715 1.00 84.69 96 SER A C 1
ATOM 729 O O . SER A 1 96 ? -6.760 -3.397 9.827 1.00 84.69 96 SER A O 1
ATOM 731 N N . SER A 1 97 ? -5.747 -1.835 8.581 1.00 85.69 97 SER A N 1
ATOM 732 C CA . SER A 1 97 ? -5.600 -2.635 7.366 1.00 85.69 97 SER A CA 1
ATOM 733 C C . SER A 1 97 ? -4.123 -2.733 7.011 1.00 85.69 97 SER A C 1
ATOM 735 O O . SER A 1 97 ? -3.445 -1.711 6.889 1.00 85.69 97 SER A O 1
ATOM 737 N N . THR A 1 98 ? -3.621 -3.951 6.865 1.00 83.00 98 THR A N 1
ATOM 738 C CA . THR A 1 98 ? -2.222 -4.255 6.577 1.00 83.00 98 THR A CA 1
ATOM 739 C C . THR A 1 98 ? -2.149 -5.132 5.339 1.00 83.00 98 THR A C 1
ATOM 741 O O . THR A 1 98 ? -2.864 -6.122 5.243 1.00 83.00 98 THR A O 1
ATOM 744 N N . HIS A 1 99 ? -1.280 -4.782 4.401 1.00 83.94 99 HIS A N 1
ATOM 745 C CA . HIS A 1 99 ? -0.959 -5.604 3.243 1.00 83.94 99 HIS A CA 1
ATOM 746 C C . HIS A 1 99 ? 0.559 -5.628 3.080 1.00 83.94 99 HIS A C 1
ATOM 748 O O . HIS A 1 99 ? 1.179 -4.573 2.904 1.00 83.94 99 HIS A O 1
ATOM 754 N N . ASP A 1 100 ? 1.150 -6.819 3.173 1.00 82.12 100 ASP A N 1
ATOM 755 C CA . ASP A 1 100 ? 2.604 -7.011 3.184 1.00 82.12 100 ASP A CA 1
ATOM 756 C C . ASP A 1 100 ? 3.295 -6.093 4.224 1.00 82.12 100 ASP A C 1
ATOM 758 O O . ASP A 1 100 ? 2.992 -6.171 5.416 1.00 82.12 100 ASP A O 1
ATOM 762 N N . GLN A 1 101 ? 4.188 -5.186 3.810 1.00 72.75 101 GLN A N 1
ATOM 763 C CA . GLN A 1 101 ? 4.883 -4.261 4.717 1.00 72.75 101 GLN A CA 1
ATOM 764 C C . GLN A 1 101 ? 4.150 -2.936 4.963 1.00 72.75 101 GLN A C 1
ATOM 766 O O . GLN A 1 101 ? 4.703 -2.038 5.604 1.00 72.75 101 GLN A O 1
ATOM 771 N N . TYR A 1 102 ? 2.936 -2.758 4.449 1.00 76.81 102 TYR A N 1
ATOM 772 C CA . TYR A 1 102 ? 2.218 -1.488 4.521 1.00 76.81 102 TYR A CA 1
ATOM 773 C C . TYR A 1 102 ? 1.022 -1.604 5.449 1.00 76.81 102 TYR A C 1
ATOM 775 O O . TYR A 1 102 ? 0.149 -2.437 5.239 1.00 76.81 102 TYR A O 1
ATOM 783 N N . SER A 1 103 ? 0.967 -0.733 6.457 1.00 76.50 103 SER A N 1
ATOM 784 C CA . SER A 1 103 ? -0.161 -0.660 7.385 1.00 76.50 103 SER A CA 1
ATOM 785 C C . SER A 1 103 ? -0.830 0.708 7.329 1.00 76.50 103 SER A C 1
ATOM 787 O O . SER A 1 103 ? -0.174 1.746 7.198 1.00 76.50 103 SER A O 1
ATOM 789 N N . MET A 1 104 ? -2.152 0.697 7.434 1.00 79.50 104 MET A N 1
ATOM 790 C CA . MET A 1 104 ? -3.000 1.869 7.560 1.00 79.50 104 MET A CA 1
ATOM 791 C C . MET A 1 104 ? -3.941 1.711 8.730 1.00 79.50 104 MET A C 1
ATOM 793 O O . MET A 1 104 ? -4.412 0.616 9.025 1.00 79.50 104 MET A O 1
ATOM 797 N N . LYS A 1 105 ? -4.227 2.834 9.377 1.00 82.06 105 LYS A N 1
ATOM 798 C CA . LYS A 1 105 ? -5.120 2.897 10.523 1.00 82.06 105 LYS A CA 1
ATOM 799 C C . LYS A 1 105 ? -6.126 4.006 10.309 1.00 82.06 105 LYS A C 1
ATOM 801 O O . LYS A 1 105 ? -5.771 5.072 9.805 1.00 82.06 105 LYS A O 1
ATOM 806 N N . GLN A 1 106 ? -7.358 3.732 10.704 1.00 82.38 106 GLN A N 1
ATOM 807 C CA . GLN A 1 106 ? -8.411 4.721 10.752 1.00 82.38 106 GLN A CA 1
ATOM 808 C C . GLN A 1 106 ? -9.266 4.537 11.990 1.00 82.38 106 GLN A C 1
ATOM 810 O O . GLN A 1 106 ? -9.776 3.454 12.272 1.00 82.38 106 GLN A O 1
ATOM 815 N N . THR A 1 107 ? -9.448 5.638 12.701 1.00 80.81 107 THR A N 1
ATOM 816 C CA . THR A 1 107 ? -10.323 5.715 13.860 1.00 80.81 107 THR A CA 1
ATOM 817 C C . THR A 1 107 ? -11.720 6.188 13.450 1.00 80.81 107 THR A C 1
ATOM 819 O O . THR A 1 107 ? -11.892 7.219 12.796 1.00 80.81 107 THR A O 1
ATOM 822 N N . LEU A 1 108 ? -12.731 5.437 13.865 1.00 80.25 108 LEU A N 1
ATOM 823 C CA . LEU A 1 108 ? -14.148 5.754 13.775 1.00 80.25 108 LEU A CA 1
ATOM 824 C C . LEU A 1 108 ? -14.656 6.114 15.167 1.00 80.25 108 LEU A C 1
ATOM 826 O O . LEU A 1 108 ? -14.425 5.374 16.120 1.00 80.25 108 LEU A O 1
ATOM 830 N N . VAL A 1 109 ? -15.376 7.220 15.292 1.00 81.06 109 VAL A N 1
ATOM 831 C CA . VAL A 1 109 ? -16.004 7.633 16.552 1.00 81.06 109 VAL A CA 1
ATOM 832 C C . VAL A 1 109 ? -17.514 7.596 16.374 1.00 81.06 109 VAL A C 1
ATOM 834 O O . VAL A 1 109 ? -18.028 8.013 15.336 1.00 81.06 109 VAL A O 1
ATOM 837 N N . ILE A 1 110 ? -18.227 7.088 17.377 1.00 76.88 110 ILE A N 1
ATOM 838 C CA . ILE A 1 110 ? -19.689 7.166 17.406 1.00 76.88 110 ILE A CA 1
ATOM 839 C C . ILE A 1 110 ? -20.071 8.579 17.850 1.00 76.88 110 ILE A C 1
ATOM 841 O O . ILE A 1 110 ? -19.743 8.989 18.966 1.00 76.88 110 ILE A O 1
ATOM 845 N N .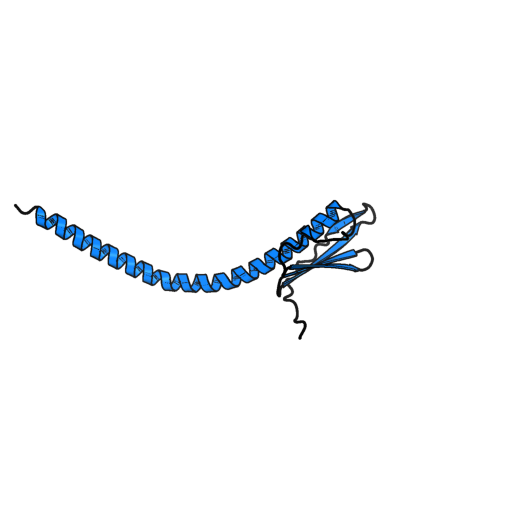 ASP A 1 111 ? -20.772 9.319 16.995 1.00 74.62 111 ASP A N 1
ATOM 846 C CA . ASP A 1 111 ? -21.359 10.596 17.387 1.00 74.62 111 ASP A CA 1
ATOM 847 C C . ASP A 1 111 ? -22.486 10.365 18.402 1.00 74.62 111 ASP A C 1
ATOM 849 O O . ASP A 1 111 ? -23.462 9.666 18.125 1.00 74.62 111 ASP A O 1
ATOM 853 N N . SER A 1 112 ? -22.363 10.957 19.589 1.00 70.44 112 SER A N 1
ATOM 854 C CA . SER A 1 112 ? -23.288 10.735 20.707 1.00 70.44 112 SER A CA 1
ATOM 855 C C . SER A 1 112 ? -24.696 11.288 20.471 1.00 70.44 112 SER A C 1
ATOM 857 O O . SER A 1 112 ? -25.619 10.908 21.186 1.00 70.44 112 SER A O 1
ATOM 859 N N . ASN A 1 113 ? -24.873 12.168 19.484 1.00 74.62 113 ASN A N 1
ATOM 860 C CA . ASN A 1 113 ? -26.146 12.824 19.197 1.00 74.62 113 ASN A CA 1
ATOM 861 C C . ASN A 1 113 ? -26.909 12.135 18.055 1.00 74.62 113 ASN A C 1
ATOM 863 O O . ASN A 1 113 ? -28.132 12.040 18.074 1.00 74.62 113 ASN A O 1
ATOM 867 N N . THR A 1 114 ? -26.184 11.626 17.060 1.00 67.75 114 THR A N 1
ATOM 868 C CA . THR A 1 114 ? -26.764 11.037 15.846 1.00 67.75 114 THR A CA 1
ATOM 869 C C . THR A 1 114 ? -26.581 9.523 15.756 1.00 67.75 114 THR A C 1
ATOM 871 O O . THR A 1 114 ? -27.161 8.900 14.871 1.00 67.75 114 THR A O 1
ATOM 874 N N . SER A 1 115 ? -25.815 8.909 16.669 1.00 67.00 115 SER A N 1
ATOM 875 C CA . SER A 1 115 ? -25.415 7.489 16.611 1.00 67.00 115 SER A CA 1
ATOM 876 C C . SER A 1 115 ? -24.726 7.106 15.292 1.00 67.00 115 SER A C 1
ATOM 878 O O . SER A 1 115 ? -24.659 5.933 14.930 1.00 67.00 115 SER A O 1
ATOM 880 N N . VAL A 1 116 ? -24.225 8.099 14.551 1.00 69.31 116 VAL A N 1
ATOM 881 C CA . VAL A 1 116 ? -23.549 7.915 13.267 1.00 69.31 116 VAL A CA 1
ATOM 882 C C . VAL A 1 116 ? -22.071 7.648 13.520 1.00 69.31 116 VAL A C 1
ATOM 884 O O . VAL A 1 116 ? -21.432 8.315 14.333 1.00 69.31 116 VAL A O 1
ATOM 887 N N . LEU A 1 117 ? -21.513 6.689 12.783 1.00 72.38 117 LEU A N 1
ATOM 888 C CA . LEU A 1 117 ? -20.073 6.465 12.736 1.00 72.38 117 LEU A CA 1
ATOM 889 C C . LEU A 1 117 ? -19.419 7.571 11.906 1.00 72.38 117 LEU A C 1
ATOM 891 O O . LEU A 1 117 ? -19.623 7.658 10.693 1.00 72.38 117 LEU A O 1
ATOM 895 N N . LEU A 1 118 ? -18.632 8.413 12.565 1.00 72.31 118 LEU A N 1
ATOM 896 C CA . LEU A 1 118 ? -17.823 9.436 11.924 1.00 72.31 118 LEU A CA 1
ATOM 897 C C . LEU A 1 118 ? -16.402 8.913 11.761 1.00 72.31 118 LEU A C 1
ATOM 899 O O . LEU A 1 118 ? -15.729 8.583 12.739 1.00 72.31 118 LEU A O 1
ATOM 903 N N . ALA A 1 119 ? -15.935 8.866 10.516 1.00 72.44 119 ALA A N 1
ATOM 904 C CA . ALA A 1 119 ? -14.523 8.683 10.242 1.00 72.44 119 ALA A CA 1
ATOM 905 C C . ALA A 1 119 ? -13.769 9.930 10.706 1.00 72.44 119 ALA A C 1
ATOM 907 O O . ALA A 1 119 ? -13.986 11.030 10.191 1.00 72.44 119 ALA A O 1
ATOM 908 N N . VAL A 1 120 ? -12.883 9.764 11.686 1.00 71.06 120 VAL A N 1
ATOM 909 C CA . VAL A 1 120 ? -11.947 10.826 12.039 1.00 71.06 120 VAL A CA 1
ATOM 910 C C . VAL A 1 120 ? -11.004 10.977 10.847 1.00 71.06 120 VAL A C 1
ATOM 912 O O . VAL A 1 120 ? -10.508 9.962 10.344 1.00 71.06 120 VAL A O 1
ATOM 915 N N . PRO A 1 121 ? -10.742 12.205 10.362 1.00 58.84 121 PRO A N 1
ATOM 916 C CA . PRO A 1 121 ? -9.692 12.436 9.387 1.00 58.84 121 PRO A CA 1
ATOM 917 C C . PRO A 1 121 ? -8.339 12.233 10.078 1.00 58.84 121 PRO A C 1
ATOM 919 O O . PRO A 1 121 ? -7.616 13.178 10.388 1.00 58.84 121 PRO A O 1
ATOM 922 N N . GLU A 1 122 ? -7.990 10.981 10.353 1.00 54.75 122 GLU A N 1
ATOM 923 C CA . GLU A 1 122 ? -6.605 10.615 10.554 1.00 54.75 122 GLU A CA 1
ATOM 924 C C . GLU A 1 122 ? -5.916 10.811 9.213 1.00 54.75 122 GLU A C 1
ATOM 926 O O . GLU A 1 122 ? -6.312 10.271 8.178 1.00 54.75 122 GLU A O 1
ATOM 931 N N . ARG A 1 123 ? -4.884 11.651 9.218 1.00 49.56 123 ARG A N 1
ATOM 932 C CA . ARG A 1 123 ? -3.958 11.718 8.099 1.00 49.56 123 ARG A CA 1
ATOM 933 C C . ARG A 1 123 ? -3.456 10.286 7.901 1.00 49.56 123 ARG A C 1
ATOM 935 O O . ARG A 1 123 ? -2.837 9.747 8.809 1.00 49.56 123 ARG A O 1
ATOM 942 N N . ILE A 1 124 ? -3.777 9.666 6.767 1.00 54.09 124 ILE A N 1
ATOM 943 C CA . ILE A 1 124 ? -3.351 8.301 6.448 1.00 54.09 124 ILE A CA 1
ATOM 944 C C . ILE A 1 124 ? -1.818 8.298 6.455 1.00 54.09 124 ILE A C 1
ATOM 946 O O . ILE A 1 124 ? -1.176 8.749 5.503 1.00 54.09 124 ILE A O 1
ATOM 950 N N . TYR A 1 125 ? -1.218 7.873 7.566 1.00 52.19 125 TYR A N 1
ATOM 951 C CA . TYR A 1 125 ? 0.22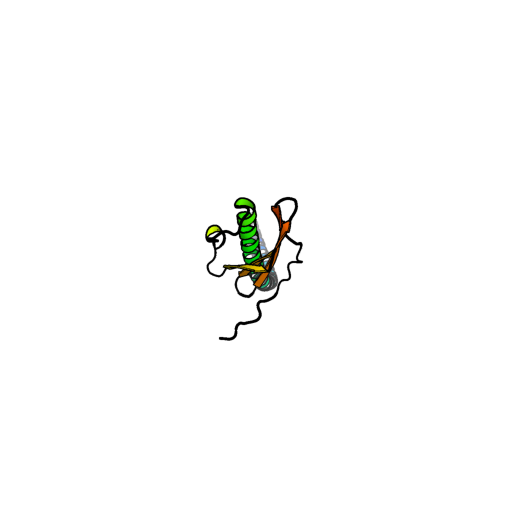6 7.751 7.682 1.00 52.19 125 TYR A CA 1
ATOM 952 C C . TYR A 1 125 ? 0.606 6.365 7.187 1.00 52.19 125 TYR A C 1
ATOM 954 O O . TYR A 1 125 ? 0.280 5.360 7.811 1.00 52.19 125 TYR A O 1
ATOM 962 N N . TRP A 1 126 ? 1.313 6.327 6.060 1.00 54.69 126 TRP A N 1
ATOM 963 C CA . TRP A 1 126 ? 1.950 5.120 5.547 1.00 54.69 126 TRP A CA 1
ATOM 964 C C . TRP A 1 126 ? 3.081 4.733 6.490 1.00 54.69 126 TRP A C 1
ATOM 966 O O . TRP A 1 126 ? 4.213 5.196 6.355 1.00 54.69 126 TRP A O 1
ATOM 976 N N . GLN A 1 127 ? 2.759 3.926 7.490 1.00 56.69 127 GLN A N 1
ATOM 977 C CA . GLN A 1 127 ? 3.757 3.344 8.366 1.00 56.69 127 GLN A CA 1
ATOM 978 C C . GLN A 1 127 ? 4.183 2.042 7.694 1.00 56.69 127 GLN A C 1
ATOM 980 O O . GLN A 1 127 ? 3.386 1.105 7.579 1.00 56.69 127 GLN A O 1
ATOM 985 N N . ARG A 1 128 ? 5.427 2.005 7.195 1.00 56.50 128 ARG A N 1
ATOM 986 C CA . ARG A 1 128 ? 6.062 0.735 6.837 1.00 56.50 128 ARG A CA 1
ATOM 987 C C . ARG A 1 128 ? 6.067 -0.082 8.128 1.00 56.50 128 ARG A C 1
ATOM 989 O O . ARG A 1 128 ? 6.674 0.365 9.100 1.00 56.50 128 ARG A O 1
ATOM 996 N N . GLY A 1 129 ? 5.305 -1.172 8.164 1.00 53.56 129 GLY A N 1
ATOM 997 C CA . GLY A 1 129 ? 5.141 -2.010 9.341 1.00 53.56 129 GLY A CA 1
ATOM 998 C C . GLY A 1 129 ? 6.516 -2.342 9.901 1.00 53.56 129 GLY A C 1
ATOM 999 O O . GLY A 1 129 ? 7.377 -2.855 9.188 1.00 53.56 129 GLY A O 1
ATOM 1000 N N . THR A 1 130 ? 6.762 -1.960 11.151 1.00 49.34 130 THR A N 1
ATOM 1001 C CA . THR A 1 130 ? 7.971 -2.377 11.850 1.00 49.34 130 THR A CA 1
ATOM 1002 C C . THR A 1 130 ? 7.869 -3.879 12.053 1.00 49.34 130 THR A C 1
ATOM 1004 O O . THR A 1 130 ? 6.923 -4.348 12.682 1.00 49.34 130 THR A O 1
ATOM 1007 N N . TRP A 1 131 ? 8.820 -4.589 11.456 1.00 41.78 131 TRP A N 1
ATOM 1008 C CA . TRP A 1 131 ? 9.075 -6.016 11.572 1.00 41.78 131 TRP A CA 1
ATOM 1009 C C . TRP A 1 131 ? 8.679 -6.577 12.943 1.00 41.78 131 TRP A C 1
ATOM 1011 O O . TRP A 1 131 ? 9.189 -6.138 13.973 1.00 41.78 131 TRP A O 1
ATOM 1021 N N . HIS A 1 132 ? 7.781 -7.563 12.947 1.00 36.97 132 HIS A N 1
ATOM 1022 C CA . HIS A 1 132 ? 7.852 -8.599 13.965 1.00 36.97 132 HIS A CA 1
ATOM 1023 C C . HIS A 1 132 ? 9.006 -9.509 13.553 1.00 36.97 132 HIS A C 1
ATOM 1025 O O . HIS A 1 132 ? 8.903 -10.238 12.567 1.00 36.97 132 HIS A O 1
ATOM 1031 N N . ASP A 1 133 ? 10.116 -9.384 14.276 1.00 38.53 133 ASP A N 1
ATOM 1032 C CA . ASP A 1 133 ? 11.229 -10.320 14.222 1.00 38.53 133 ASP A CA 1
ATOM 1033 C C . ASP A 1 133 ? 10.717 -11.718 14.605 1.00 38.53 133 ASP A C 1
ATOM 1035 O O . ASP A 1 133 ? 10.261 -11.939 15.732 1.00 38.53 133 ASP A O 1
ATOM 1039 N N . HIS A 1 134 ? 10.800 -12.652 13.661 1.00 36.94 134 HIS A N 1
ATOM 1040 C CA . HIS A 1 134 ? 10.796 -14.089 13.910 1.00 36.94 134 HIS A CA 1
ATOM 1041 C C . HIS A 1 134 ? 11.980 -14.712 13.178 1.00 36.94 134 HIS A C 1
ATOM 1043 O O . HIS A 1 134 ? 12.169 -14.387 11.984 1.00 36.94 134 HIS A O 1
#

Foldseek 3Di:
DCPVPVVVVVVVVVVVVVVVVVVVVVVVVVVVVVVVVVVVVVVVVVVLVVLLVQLQVLLVVVCQVVLHHDPDSVVSPPDVQWDWDWDDDPQKIKIWIGGDQWIWIWIWGQDPPPSGTDTDPDPGDGDRHDDPDD

pLDDT: mean 76.79, std 12.67, range [36.94, 95.0]

Secondary structure (DSSP, 8-state):
--SHHHHHHHHHHHHHHHHHHHHHHHHHHHHHHHHHHHHHHHHHHHHHHHHHHHHHHHHHHHHHHHSS--S--GGG--STTEEEEEEEETTEEEEEEEETTEEEEEEEEE-TTT--EEEP------EE------

Sequence (134 aa):
MKVVQTGMATLVMTTILLSAALMMSLGTYRAMFLQIKLAQNEVKVMQDKWLASGGLECAYAQFKRLGQQPEVLVECLSDPLLQVTVTIAGNAYQISSTHDQYSMKQTLVIDSNTSVLLAVPERIYWQRGTWHDH